Protein AF-A0A7R9EHE2-F1 (afdb_monomer_lite)

InterPro domains:
  IPR000219 Dbl homology domain [PF00621] (12-139)
  IPR035899 Dbl homology (DH) domain superfamily [G3DSA:1.20.900.10] (4-142)
  IPR035899 Dbl homology (DH) domain superfamily [SSF48065] (5-139)

Foldseek 3Di:
DPDLVVLVVLVVLLVLLVVLLVLLVVLCVLQVVVCVVVVLDDPVLSCLLNVLSVLLSVLSVVLSVVSVVCSVVPDSVPRDDPVSDDPVSVVSLVVSVVSLVVNVVSVVVCCVPPPPSVVSQVVSVVVPVDGSNVSSCLSVDAPPDDPDDDDDDDDDDDNRRPDDPDPDDPPPPPDD

pLDDT: mean 76.71, std 21.74, range [27.12, 95.88]

Structure (mmCIF, N/CA/C/O backbone):
data_AF-A0A7R9EHE2-F1
#
_entry.id   AF-A0A7R9EHE2-F1
#
loop_
_atom_site.group_PDB
_atom_site.id
_atom_site.type_symbol
_atom_site.label_atom_id
_atom_site.label_alt_id
_atom_site.label_comp_id
_atom_site.label_asym_id
_atom_site.label_entity_id
_atom_site.label_seq_id
_atom_site.pdbx_PDB_ins_code
_atom_site.Cartn_x
_atom_site.Cartn_y
_atom_site.Cartn_z
_atom_site.occupancy
_atom_site.B_iso_or_equiv
_atom_site.auth_seq_id
_atom_site.auth_comp_id
_atom_site.auth_asym_id
_atom_site.auth_atom_id
_atom_site.pdbx_PDB_model_num
ATOM 1 N N . THR A 1 1 ? 12.709 -17.420 -31.591 1.00 45.62 1 THR A N 1
ATOM 2 C CA . THR A 1 1 ? 12.892 -16.117 -30.930 1.00 45.62 1 THR A CA 1
ATOM 3 C C . THR A 1 1 ? 12.426 -16.278 -29.510 1.00 45.62 1 THR A C 1
ATOM 5 O O . THR A 1 1 ? 11.239 -16.409 -29.254 1.00 45.62 1 THR A O 1
ATOM 8 N N . GLU A 1 2 ? 13.389 -16.459 -28.619 1.00 51.84 2 GLU A N 1
ATOM 9 C CA . GLU A 1 2 ? 13.174 -16.565 -27.181 1.00 51.84 2 GLU A CA 1
ATOM 10 C C . GLU A 1 2 ? 12.507 -15.257 -26.737 1.00 51.84 2 GLU A C 1
ATOM 12 O O . GLU A 1 2 ? 13.087 -14.188 -26.910 1.00 51.84 2 GLU A O 1
ATOM 17 N N . CYS A 1 3 ? 11.238 -15.316 -26.320 1.00 61.72 3 CYS A N 1
ATOM 18 C CA . CYS A 1 3 ? 10.524 -14.167 -25.754 1.00 61.72 3 CYS A CA 1
ATOM 19 C C . CYS A 1 3 ? 11.446 -13.513 -24.718 1.00 61.72 3 CYS A C 1
ATOM 21 O O . CYS A 1 3 ? 11.885 -14.236 -23.825 1.00 61.72 3 CYS A O 1
ATOM 23 N N . ASP A 1 4 ? 11.750 -12.212 -24.838 1.00 85.00 4 ASP A N 1
ATOM 24 C CA . ASP A 1 4 ? 12.669 -11.523 -23.921 1.00 85.00 4 ASP A CA 1
ATOM 25 C C . ASP A 1 4 ? 12.235 -11.798 -22.476 1.00 85.00 4 ASP A C 1
ATOM 27 O O . ASP A 1 4 ? 11.204 -11.316 -22.000 1.00 85.00 4 ASP A O 1
ATOM 31 N N . ILE A 1 5 ? 12.998 -12.653 -21.792 1.00 88.06 5 ILE A N 1
ATOM 32 C CA . ILE A 1 5 ? 12.649 -13.147 -20.460 1.00 88.06 5 ILE A CA 1
ATOM 33 C C . ILE A 1 5 ? 12.561 -11.965 -19.493 1.00 88.06 5 ILE A C 1
ATOM 35 O O . ILE A 1 5 ? 11.707 -11.965 -18.609 1.00 88.06 5 ILE A O 1
ATOM 39 N N . ARG A 1 6 ? 13.378 -10.920 -19.691 1.00 88.19 6 ARG A N 1
ATOM 40 C CA . ARG A 1 6 ? 13.346 -9.720 -18.849 1.00 88.19 6 ARG A CA 1
ATOM 41 C C . ARG A 1 6 ? 12.061 -8.929 -19.046 1.00 88.19 6 ARG A C 1
ATOM 43 O O . ARG A 1 6 ? 11.527 -8.451 -18.051 1.00 88.19 6 ARG A O 1
ATOM 50 N N . PHE A 1 7 ? 11.536 -8.845 -20.268 1.00 90.94 7 PHE A N 1
ATOM 51 C CA . PHE A 1 7 ? 10.237 -8.214 -20.517 1.00 90.94 7 PHE A CA 1
ATOM 52 C C . PHE A 1 7 ? 9.139 -8.930 -19.724 1.00 90.94 7 PHE A C 1
ATOM 54 O O . PHE A 1 7 ? 8.452 -8.310 -18.920 1.00 90.94 7 PHE A O 1
ATOM 61 N N . ARG A 1 8 ? 9.061 -10.263 -19.844 1.00 90.50 8 ARG A N 1
ATOM 62 C CA . ARG A 1 8 ? 8.056 -11.074 -19.133 1.00 90.50 8 ARG A CA 1
ATOM 63 C C . ARG A 1 8 ? 8.180 -10.994 -17.612 1.00 90.50 8 ARG A C 1
ATOM 65 O O . ARG A 1 8 ? 7.174 -10.960 -16.911 1.00 90.50 8 ARG A O 1
ATOM 72 N N . LEU A 1 9 ? 9.407 -10.987 -17.089 1.00 89.88 9 LEU A N 1
ATOM 73 C CA . LEU A 1 9 ? 9.646 -10.794 -15.657 1.00 89.88 9 LEU A CA 1
ATOM 74 C C . LEU A 1 9 ? 9.208 -9.397 -15.204 1.00 89.88 9 LEU A C 1
ATOM 76 O O . LEU A 1 9 ? 8.655 -9.262 -14.118 1.00 89.88 9 LEU A O 1
ATOM 80 N N . THR A 1 10 ? 9.406 -8.379 -16.043 1.00 89.62 10 THR A N 1
ATOM 81 C CA . THR A 1 10 ? 8.988 -6.999 -15.761 1.00 89.62 10 THR A CA 1
ATOM 82 C C . THR A 1 10 ? 7.464 -6.847 -15.813 1.00 89.62 10 THR A C 1
ATOM 84 O O . THR A 1 10 ? 6.892 -6.169 -14.965 1.00 89.62 10 THR A O 1
ATOM 87 N N . GLU A 1 11 ? 6.778 -7.532 -16.731 1.00 92.31 11 GLU A N 1
ATOM 88 C CA . GLU A 1 11 ? 5.310 -7.639 -16.714 1.00 92.31 11 GLU A CA 1
ATOM 89 C C . GLU A 1 11 ? 4.807 -8.332 -15.443 1.00 92.31 11 GLU A C 1
ATOM 91 O O . GLU A 1 11 ? 3.864 -7.859 -14.810 1.00 92.31 11 GLU A O 1
ATOM 96 N N . GLY A 1 12 ? 5.452 -9.432 -15.040 1.00 91.00 12 GLY A N 1
ATOM 97 C CA . GLY A 1 12 ? 5.133 -10.130 -13.793 1.00 91.00 12 GLY A CA 1
ATOM 98 C C . GLY A 1 12 ? 5.321 -9.237 -12.565 1.00 91.00 12 GLY A C 1
ATOM 99 O O . GLY A 1 12 ? 4.455 -9.204 -11.691 1.00 91.00 12 GLY A O 1
ATOM 100 N N . LEU A 1 13 ? 6.407 -8.457 -12.540 1.00 89.31 13 LEU A N 1
ATOM 101 C CA . LEU A 1 13 ? 6.669 -7.447 -11.518 1.00 89.31 13 LEU A CA 1
ATOM 102 C C . LEU A 1 13 ? 5.532 -6.418 -11.462 1.00 89.31 13 LEU A C 1
ATOM 104 O O . LEU A 1 13 ? 4.939 -6.248 -10.398 1.00 89.31 13 LEU A O 1
ATOM 108 N N . LEU A 1 14 ? 5.166 -5.804 -12.597 1.00 92.06 14 LEU A N 1
ATOM 109 C CA . LEU A 1 14 ? 4.068 -4.831 -12.673 1.00 92.06 14 LEU A CA 1
ATOM 110 C C . LEU A 1 14 ? 2.748 -5.408 -12.158 1.00 92.06 14 LEU A C 1
ATOM 112 O O . LEU A 1 14 ? 2.041 -4.750 -11.395 1.00 92.06 14 LEU A O 1
ATOM 116 N N . HIS A 1 15 ? 2.409 -6.625 -12.586 1.00 90.38 15 HIS A N 1
ATOM 117 C CA . HIS A 1 15 ? 1.178 -7.285 -12.170 1.00 90.38 15 HIS A CA 1
ATOM 118 C C . HIS A 1 15 ? 1.139 -7.456 -10.651 1.00 90.38 15 HIS A C 1
ATOM 120 O O . HIS A 1 15 ? 0.194 -7.014 -10.000 1.00 90.38 15 HIS A O 1
ATOM 126 N N . SER A 1 16 ? 2.206 -8.020 -10.090 1.00 88.19 16 SER A N 1
ATOM 127 C CA . SER A 1 16 ? 2.309 -8.276 -8.658 1.00 88.19 16 SER A CA 1
ATOM 128 C C . SER A 1 16 ? 2.314 -6.989 -7.818 1.00 88.19 16 SER A C 1
ATOM 130 O O . SER A 1 16 ? 1.710 -6.948 -6.748 1.00 88.19 16 SER A O 1
ATOM 132 N N . GLU A 1 17 ? 2.918 -5.913 -8.330 1.00 90.88 17 GLU A N 1
ATOM 133 C CA . GLU A 1 17 ? 2.946 -4.608 -7.669 1.00 90.88 17 GLU A CA 1
ATOM 134 C C . GLU A 1 17 ? 1.566 -3.940 -7.705 1.00 90.88 17 GLU A C 1
ATOM 136 O O . GLU A 1 17 ? 1.109 -3.367 -6.717 1.00 90.88 17 GLU A O 1
ATOM 141 N N . CYS A 1 18 ? 0.827 -4.090 -8.809 1.00 90.56 18 CYS A N 1
ATOM 142 C CA . CYS A 1 18 ? -0.563 -3.645 -8.890 1.00 90.56 18 CYS A CA 1
ATOM 143 C C . CYS A 1 18 ? -1.466 -4.382 -7.894 1.00 90.56 18 CYS A C 1
ATOM 145 O O . CYS A 1 18 ? -2.366 -3.767 -7.311 1.00 90.56 18 CYS A O 1
ATOM 147 N N . GLU A 1 19 ? -1.248 -5.684 -7.700 1.00 89.12 19 GLU A N 1
ATOM 148 C CA . GLU A 1 19 ? -1.965 -6.467 -6.695 1.00 89.12 19 GLU A CA 1
ATOM 149 C C . GLU A 1 19 ? -1.623 -6.013 -5.277 1.00 89.12 19 GLU A C 1
ATOM 151 O O . GLU A 1 19 ? -2.538 -5.765 -4.490 1.00 89.12 19 GLU A O 1
ATOM 156 N N . TYR A 1 20 ? -0.336 -5.820 -4.981 1.00 87.88 20 TYR A N 1
ATOM 157 C CA . TYR A 1 20 ? 0.133 -5.298 -3.700 1.00 87.88 20 TYR A CA 1
ATOM 158 C C . TYR A 1 20 ? -0.486 -3.929 -3.385 1.00 87.88 20 TYR A C 1
ATOM 160 O O . TYR A 1 20 ? -1.127 -3.753 -2.348 1.00 87.88 20 TYR A O 1
ATOM 168 N N . ARG A 1 21 ? -0.431 -2.985 -4.331 1.00 90.50 21 ARG A N 1
ATOM 169 C CA . ARG A 1 21 ? -1.082 -1.670 -4.224 1.00 90.50 21 ARG A CA 1
ATOM 170 C C . ARG A 1 21 ? -2.574 -1.768 -3.920 1.00 90.50 21 ARG A C 1
ATOM 172 O O . ARG A 1 21 ? -3.118 -0.970 -3.153 1.00 90.50 21 ARG A O 1
ATOM 179 N N . ARG A 1 22 ? -3.267 -2.703 -4.575 1.00 89.44 22 ARG A N 1
ATOM 180 C CA . ARG A 1 22 ? -4.703 -2.924 -4.372 1.00 89.44 22 ARG A CA 1
ATOM 181 C C . ARG A 1 22 ? -4.974 -3.479 -2.976 1.00 89.44 22 ARG A C 1
ATOM 183 O O . ARG A 1 22 ? -5.907 -3.013 -2.328 1.00 89.44 22 ARG A O 1
ATOM 190 N N . ALA A 1 23 ? -4.148 -4.410 -2.503 1.00 88.69 23 ALA A N 1
ATOM 191 C CA . ALA A 1 23 ? -4.245 -4.952 -1.154 1.00 88.69 23 ALA A CA 1
ATOM 192 C C . ALA A 1 23 ? -4.048 -3.851 -0.097 1.00 88.69 23 ALA A C 1
ATOM 194 O O . ALA A 1 23 ? -4.907 -3.692 0.770 1.00 88.69 23 ALA A O 1
ATOM 195 N N . LEU A 1 24 ? -3.015 -3.009 -0.234 1.00 88.94 24 LEU A N 1
ATOM 196 C CA . LEU A 1 24 ? -2.784 -1.859 0.654 1.00 88.94 24 LEU A CA 1
ATOM 197 C C . LEU A 1 24 ? -3.993 -0.910 0.706 1.00 88.94 24 LEU A C 1
ATOM 199 O O . LEU A 1 24 ? -4.459 -0.549 1.787 1.00 88.94 24 LEU A O 1
ATOM 203 N N . GLY A 1 25 ? -4.546 -0.556 -0.459 1.00 88.00 25 GLY A N 1
ATOM 204 C CA . GLY A 1 25 ? -5.715 0.326 -0.556 1.00 88.00 25 GLY A CA 1
ATOM 205 C C . GLY A 1 25 ? -6.991 -0.253 0.050 1.00 88.00 25 GLY A C 1
ATOM 206 O O . GLY A 1 25 ? -7.809 0.481 0.610 1.00 88.00 25 GLY A O 1
ATOM 207 N N . SER A 1 26 ? -7.146 -1.577 -0.014 1.00 87.75 26 SER A N 1
ATOM 208 C CA . SER A 1 26 ? -8.344 -2.256 0.479 1.00 87.75 26 SER A CA 1
ATOM 209 C C . SER A 1 26 ? -8.559 -2.050 1.980 1.00 87.75 26 SER A C 1
ATOM 211 O O . SER A 1 26 ? -9.703 -1.946 2.420 1.00 87.75 26 SER A O 1
ATOM 213 N N . ALA A 1 27 ? -7.488 -1.900 2.771 1.00 86.25 27 ALA A N 1
ATOM 214 C CA . ALA A 1 27 ? -7.585 -1.702 4.217 1.00 86.25 27 ALA A CA 1
ATOM 215 C C . ALA A 1 27 ? -8.454 -0.483 4.562 1.00 86.25 27 ALA A C 1
ATOM 217 O O . ALA A 1 27 ? -9.381 -0.550 5.371 1.00 86.25 27 ALA A O 1
ATOM 218 N N . LYS A 1 28 ? -8.201 0.644 3.902 1.00 85.56 28 LYS A N 1
ATOM 219 C CA . LYS A 1 28 ? -8.925 1.889 4.156 1.00 85.56 28 LYS A CA 1
ATOM 220 C C . LYS A 1 28 ? -10.344 1.869 3.589 1.00 85.56 28 LYS A C 1
ATOM 222 O O . LYS A 1 28 ? -11.259 2.402 4.219 1.00 85.56 28 LYS A O 1
ATOM 227 N N . GLU A 1 29 ? -10.535 1.242 2.432 1.00 85.50 29 GLU A N 1
ATOM 228 C CA . GLU A 1 29 ? -11.850 1.099 1.796 1.00 85.50 29 GLU A CA 1
ATOM 229 C C . GLU A 1 29 ? -12.794 0.211 2.618 1.00 85.50 29 GLU A C 1
ATOM 231 O O . GLU A 1 29 ? -13.961 0.553 2.817 1.00 85.50 29 GLU A O 1
ATOM 236 N N . LEU A 1 30 ? -12.281 -0.911 3.127 1.00 83.81 30 LEU A N 1
ATOM 237 C CA . LEU A 1 30 ? -13.055 -1.905 3.867 1.00 83.81 30 LEU A CA 1
ATOM 238 C C . LEU A 1 30 ? -13.303 -1.490 5.319 1.00 83.81 30 LEU A C 1
ATOM 240 O O . LEU A 1 30 ? -14.402 -1.706 5.840 1.00 83.81 30 LEU A O 1
ATOM 244 N N . TYR A 1 31 ? -12.292 -0.901 5.961 1.00 84.00 31 TYR A N 1
ATOM 245 C CA . TYR A 1 31 ? -12.301 -0.634 7.397 1.00 84.00 31 TYR A CA 1
ATOM 246 C C . TYR A 1 31 ? -12.348 0.871 7.716 1.00 84.00 31 TYR A C 1
ATOM 248 O O . TYR A 1 31 ? -13.219 1.316 8.466 1.00 84.00 31 TYR A O 1
ATOM 256 N N . GLY A 1 32 ? -11.476 1.680 7.105 1.00 79.69 32 GLY A N 1
ATOM 257 C CA . GLY A 1 32 ? -11.277 3.093 7.468 1.00 79.69 32 GLY A CA 1
ATOM 258 C C . GLY A 1 32 ? -12.532 3.965 7.360 1.00 79.69 32 GLY A C 1
ATOM 259 O O . GLY A 1 32 ? -12.934 4.628 8.320 1.00 79.69 32 GLY A O 1
ATOM 260 N N . GLY A 1 33 ? -13.225 3.910 6.218 1.00 78.69 33 GLY A N 1
ATOM 261 C CA . GLY A 1 33 ? -14.436 4.711 5.995 1.00 78.69 33 GLY A CA 1
ATOM 262 C C . GLY A 1 33 ? -15.598 4.379 6.939 1.00 78.69 33 GLY A C 1
ATOM 263 O O . GLY A 1 33 ? -16.481 5.212 7.151 1.00 78.69 33 GLY A O 1
ATOM 264 N N . ALA A 1 34 ? -15.613 3.176 7.507 1.00 74.94 34 ALA A N 1
ATOM 265 C CA . ALA A 1 34 ? -16.662 2.738 8.409 1.00 74.94 34 ALA A CA 1
ATOM 266 C C . ALA A 1 34 ? -16.313 2.980 9.880 1.00 74.94 34 ALA A C 1
ATOM 268 O O . ALA A 1 34 ? -17.181 3.440 10.617 1.00 74.94 34 ALA A O 1
ATOM 269 N N . PHE A 1 35 ? -15.052 2.805 10.281 1.00 80.56 35 PHE A N 1
ATOM 270 C CA . PHE A 1 35 ? -14.607 3.198 11.620 1.00 80.56 35 PHE A CA 1
ATOM 271 C C . PHE A 1 35 ? -14.827 4.683 11.891 1.00 80.56 35 PHE A C 1
ATOM 273 O O . PHE A 1 35 ? -15.294 5.046 12.966 1.00 80.56 35 PHE A O 1
ATOM 280 N N . ARG A 1 36 ? -14.612 5.539 10.884 1.00 74.19 36 ARG A N 1
ATOM 281 C CA . ARG A 1 36 ? -14.901 6.974 11.003 1.00 74.19 36 ARG A CA 1
ATOM 282 C C . ARG A 1 36 ? -16.393 7.278 11.189 1.00 74.19 36 ARG A C 1
ATOM 284 O O . ARG A 1 36 ? -16.742 8.278 11.803 1.00 74.19 36 ARG A O 1
ATOM 291 N N . LYS A 1 37 ? -17.283 6.445 10.641 1.00 76.81 37 LYS A N 1
ATOM 292 C CA . LYS A 1 37 ? -18.742 6.614 10.781 1.00 76.81 37 LYS A CA 1
ATOM 293 C C . LYS A 1 37 ? -19.257 6.099 12.120 1.00 76.81 37 LYS A C 1
ATOM 295 O O . LYS A 1 37 ? -20.212 6.659 12.642 1.00 76.81 37 LYS A O 1
ATOM 300 N N . LEU A 1 38 ? -18.636 5.044 12.637 1.00 77.12 38 LEU A N 1
ATOM 301 C CA . LEU A 1 38 ? -19.001 4.398 13.896 1.00 77.12 38 LEU A CA 1
ATOM 302 C C . LEU A 1 38 ? -18.264 4.991 15.106 1.00 77.12 38 LEU A C 1
ATOM 304 O O . LEU A 1 38 ? -18.528 4.586 16.226 1.00 77.12 38 LEU A O 1
ATOM 308 N N . MET A 1 39 ? -17.367 5.963 14.891 1.00 75.06 39 MET A N 1
ATOM 309 C CA . MET A 1 39 ? -16.566 6.616 15.936 1.00 75.06 39 MET A CA 1
ATOM 310 C C . MET A 1 39 ? -15.706 5.640 16.762 1.00 75.06 39 MET A C 1
ATOM 312 O O . MET A 1 39 ? -15.275 5.981 17.858 1.00 75.06 39 MET A O 1
ATOM 316 N N . CYS A 1 40 ? -15.409 4.449 16.227 1.00 79.94 40 CYS A N 1
ATOM 317 C CA . CYS A 1 40 ? -14.533 3.467 16.881 1.00 79.94 40 CYS A CA 1
ATOM 318 C C . CYS A 1 40 ? -13.061 3.908 16.880 1.00 79.94 40 CYS A C 1
ATOM 320 O O . CYS A 1 40 ? -12.255 3.382 17.646 1.00 79.94 40 CYS A O 1
ATOM 322 N N . LEU A 1 41 ? -12.703 4.832 15.982 1.00 85.06 41 LEU A N 1
ATOM 323 C CA . LEU A 1 41 ? -11.372 5.419 15.879 1.00 85.06 41 LEU A CA 1
ATOM 324 C C . LEU A 1 41 ? -11.477 6.938 15.802 1.00 85.06 41 LEU A C 1
ATOM 326 O O . LEU A 1 41 ? -12.267 7.461 15.006 1.00 85.06 41 LEU A O 1
ATOM 330 N N . ASP A 1 42 ? -10.646 7.632 16.572 1.00 88.25 42 ASP A N 1
ATOM 331 C CA . ASP A 1 42 ? -10.424 9.061 16.368 1.00 88.25 42 ASP A CA 1
ATOM 332 C C . ASP A 1 42 ? -9.524 9.334 15.140 1.00 88.25 42 ASP A C 1
ATOM 334 O O . ASP A 1 42 ? -9.110 8.427 14.408 1.00 88.25 42 ASP A O 1
ATOM 338 N N . GLU A 1 43 ? -9.269 10.611 14.844 1.00 88.38 43 GLU A N 1
ATOM 339 C CA . GLU A 1 43 ? -8.479 10.990 13.669 1.00 88.38 43 GLU A CA 1
ATOM 340 C C . GLU A 1 43 ? -7.007 10.556 13.768 1.00 88.38 43 GLU A C 1
ATOM 342 O O . GLU A 1 43 ? -6.396 10.219 12.748 1.00 88.38 43 GLU A O 1
A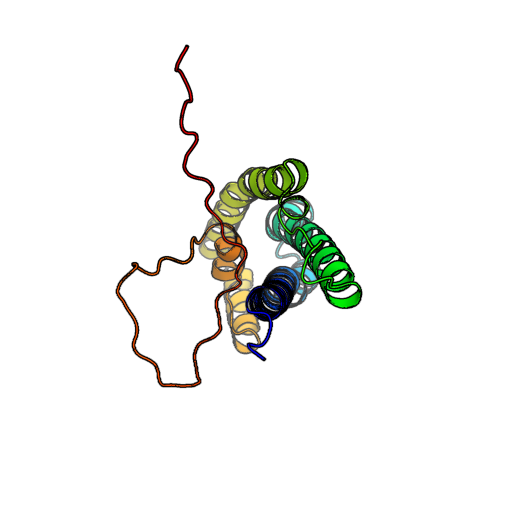TOM 347 N N . GLU A 1 44 ? -6.440 10.551 14.972 1.00 90.81 44 GLU A N 1
ATOM 348 C CA . GLU A 1 44 ? -5.052 10.166 15.214 1.00 90.81 44 GLU A CA 1
ATOM 349 C C . GLU A 1 44 ? -4.895 8.648 15.104 1.00 90.81 44 GLU A C 1
ATOM 351 O O . GLU A 1 44 ? -4.040 8.174 14.357 1.00 90.81 44 GLU A O 1
ATOM 356 N N . GLU A 1 45 ? -5.791 7.888 15.730 1.00 90.88 45 GLU A N 1
ATOM 357 C CA . GLU A 1 45 ? -5.880 6.431 15.638 1.00 90.88 45 GLU A CA 1
ATOM 358 C C . GLU A 1 45 ? -6.097 5.967 14.190 1.00 90.88 45 GLU A C 1
ATOM 360 O O . GLU A 1 45 ? -5.428 5.048 13.703 1.00 90.88 45 GLU A O 1
ATOM 365 N N . HIS A 1 46 ? -6.991 6.637 13.456 1.00 91.62 46 HIS A N 1
ATOM 366 C CA . HIS A 1 46 ? -7.205 6.361 12.037 1.00 91.62 46 HIS A CA 1
ATOM 367 C C . HIS A 1 46 ? -5.937 6.642 11.220 1.00 91.62 46 HIS A C 1
ATOM 369 O O . HIS A 1 46 ? -5.575 5.866 10.332 1.00 91.62 46 HIS A O 1
ATOM 375 N N . ARG A 1 47 ? -5.242 7.753 11.484 1.00 91.75 47 ARG A N 1
ATOM 376 C CA . ARG A 1 47 ? -3.982 8.072 10.800 1.00 91.75 47 ARG A CA 1
ATOM 377 C C . ARG A 1 47 ? -2.895 7.054 11.132 1.00 91.75 47 ARG A C 1
ATOM 379 O O . ARG A 1 47 ? -2.136 6.690 10.241 1.00 91.75 47 ARG A O 1
ATOM 386 N N . LEU A 1 48 ? -2.849 6.568 12.366 1.00 91.94 48 LEU A N 1
ATOM 387 C CA . LEU A 1 48 ? -1.873 5.579 12.803 1.00 91.94 48 LEU A CA 1
ATOM 388 C C . LEU A 1 48 ? -2.054 4.244 12.073 1.00 91.94 48 LEU A C 1
ATOM 390 O O . LEU A 1 48 ? -1.080 3.675 11.592 1.00 91.94 48 LEU A O 1
ATOM 394 N N . LEU A 1 49 ? -3.298 3.771 11.943 1.00 91.25 49 LEU A N 1
ATOM 395 C CA . LEU A 1 49 ? -3.603 2.495 11.287 1.00 91.25 49 LEU A CA 1
ATOM 396 C C . LEU A 1 49 ? -3.466 2.550 9.762 1.00 91.25 49 LEU A C 1
ATOM 398 O O . LEU A 1 49 ? -2.974 1.599 9.159 1.00 91.25 49 LEU A O 1
ATOM 402 N N . PHE A 1 50 ? -3.911 3.636 9.127 1.00 92.44 50 PHE A N 1
ATOM 403 C CA . PHE A 1 50 ? -4.013 3.694 7.664 1.00 92.44 50 PHE A CA 1
ATOM 404 C C . PHE A 1 50 ? -2.952 4.572 6.998 1.00 92.44 50 PHE A C 1
ATOM 406 O O . PHE A 1 50 ? -2.686 4.383 5.817 1.00 92.44 50 PHE A O 1
ATOM 413 N N . GLY A 1 51 ? -2.310 5.491 7.723 1.00 91.69 51 GLY A N 1
ATOM 414 C CA . GLY A 1 51 ? -1.362 6.452 7.150 1.00 91.69 51 GLY A CA 1
ATOM 415 C C . GLY A 1 51 ? -0.130 5.793 6.534 1.00 91.69 51 GLY A C 1
ATOM 416 O O . GLY A 1 51 ? 0.245 6.127 5.414 1.00 91.69 51 GLY A O 1
ATOM 417 N N . GLY A 1 52 ? 0.447 4.796 7.210 1.00 91.25 52 GLY A N 1
ATOM 418 C CA . GLY A 1 52 ? 1.555 4.022 6.645 1.00 91.25 52 GLY A CA 1
ATOM 419 C C . GLY A 1 52 ? 1.145 3.220 5.401 1.00 91.25 52 GLY A C 1
ATOM 420 O O . GLY A 1 52 ? 1.906 3.123 4.442 1.00 91.25 52 GLY A O 1
ATOM 421 N N . LEU A 1 53 ? -0.074 2.672 5.383 1.00 91.88 53 LEU A N 1
ATOM 422 C CA . LEU A 1 53 ? -0.584 1.938 4.221 1.00 91.88 53 LEU A CA 1
ATOM 423 C C . LEU A 1 53 ? -0.859 2.875 3.037 1.00 91.88 53 LEU A C 1
ATOM 425 O O . LEU A 1 53 ? -0.522 2.531 1.909 1.00 91.88 53 LEU A O 1
ATOM 429 N N . ASP A 1 54 ? -1.410 4.066 3.293 1.00 92.69 54 ASP A N 1
ATOM 430 C CA . ASP A 1 54 ? -1.621 5.115 2.287 1.00 92.69 54 ASP A CA 1
ATOM 431 C C . ASP A 1 54 ? -0.283 5.565 1.670 1.00 92.69 54 ASP A C 1
ATOM 433 O O . ASP A 1 54 ? -0.185 5.709 0.449 1.00 92.69 54 ASP A O 1
ATOM 437 N N . LEU A 1 55 ? 0.753 5.748 2.503 1.00 93.31 55 LEU A N 1
ATOM 438 C CA . LEU A 1 55 ? 2.110 6.084 2.062 1.00 93.31 55 LEU A CA 1
ATOM 439 C C . LEU A 1 55 ? 2.627 5.042 1.066 1.00 93.31 55 LEU A C 1
ATOM 441 O O . LEU A 1 55 ? 2.958 5.377 -0.070 1.00 93.31 55 LEU A O 1
ATOM 445 N N . LEU A 1 56 ? 2.629 3.768 1.464 1.00 92.44 56 LEU A N 1
ATOM 446 C CA . LEU A 1 56 ? 3.115 2.687 0.610 1.00 92.44 56 LEU A CA 1
ATOM 447 C C . LEU A 1 56 ? 2.247 2.476 -0.626 1.00 92.44 56 LEU A C 1
ATOM 449 O O . LEU A 1 56 ? 2.766 2.140 -1.687 1.00 92.44 56 LEU A O 1
ATOM 453 N N . GLN A 1 57 ? 0.937 2.697 -0.529 1.00 93.06 57 GLN A N 1
ATOM 454 C CA . GLN A 1 57 ? 0.047 2.612 -1.679 1.00 93.06 57 GLN A CA 1
ATOM 455 C C . GLN A 1 57 ? 0.398 3.679 -2.726 1.00 93.06 57 GLN A C 1
ATOM 457 O O . GLN A 1 57 ? 0.389 3.386 -3.926 1.00 93.06 57 GLN A O 1
ATOM 462 N N . ALA A 1 58 ? 0.698 4.907 -2.291 1.00 94.00 58 ALA A N 1
ATOM 463 C CA . ALA A 1 58 ? 1.130 5.986 -3.174 1.00 94.00 58 ALA A CA 1
ATOM 464 C C . ALA A 1 58 ? 2.483 5.661 -3.821 1.00 94.00 58 ALA A C 1
ATOM 466 O O . ALA A 1 58 ? 2.593 5.698 -5.046 1.00 94.00 58 ALA A O 1
ATOM 467 N N . THR A 1 59 ? 3.461 5.229 -3.024 1.00 92.62 59 THR A N 1
ATOM 468 C CA . THR A 1 59 ? 4.779 4.792 -3.507 1.00 92.62 59 THR A CA 1
ATOM 469 C C . THR A 1 59 ? 4.668 3.645 -4.521 1.00 92.62 59 THR A C 1
ATOM 471 O O . THR A 1 59 ? 5.240 3.696 -5.608 1.00 92.62 59 THR A O 1
ATOM 474 N N . SER A 1 60 ? 3.850 2.636 -4.224 1.00 92.50 60 SER A N 1
ATOM 475 C CA . SER A 1 60 ? 3.585 1.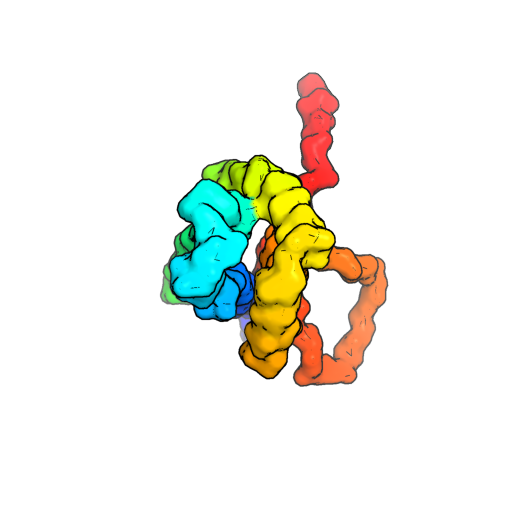500 -5.112 1.00 92.50 60 SER A CA 1
ATOM 476 C C . SER A 1 60 ? 2.907 1.924 -6.423 1.00 92.50 60 SER A C 1
ATOM 478 O O . SER A 1 60 ? 3.196 1.396 -7.499 1.00 92.50 60 SE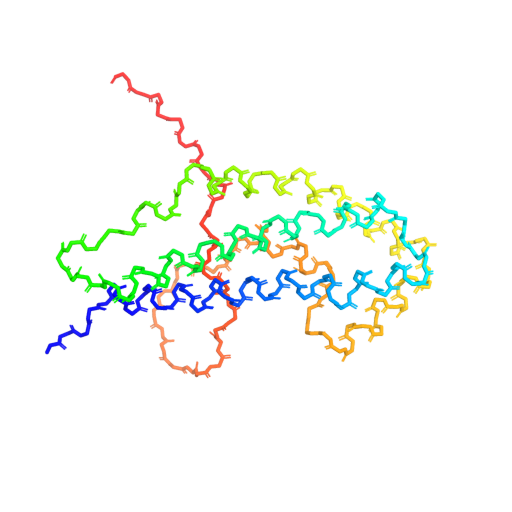R A O 1
ATOM 480 N N . LYS A 1 61 ? 2.026 2.933 -6.381 1.00 94.62 61 LYS A N 1
ATOM 481 C CA . LYS A 1 61 ? 1.396 3.509 -7.580 1.00 94.62 61 LYS A CA 1
ATOM 482 C C . LYS A 1 61 ? 2.415 4.174 -8.501 1.00 94.62 61 LYS A C 1
ATOM 484 O O . LYS A 1 61 ? 2.326 4.014 -9.722 1.00 94.62 61 LYS A O 1
ATOM 489 N N . GLU A 1 62 ? 3.343 4.934 -7.935 1.00 94.38 62 GLU A N 1
ATOM 490 C CA . GLU A 1 62 ? 4.417 5.574 -8.693 1.00 94.38 62 GLU A CA 1
ATOM 491 C C . GLU A 1 62 ? 5.290 4.517 -9.365 1.00 94.38 62 GLU A C 1
ATOM 493 O O . GLU A 1 62 ? 5.515 4.587 -10.573 1.00 94.38 62 GLU A O 1
ATOM 498 N N . LEU A 1 63 ? 5.658 3.471 -8.626 1.00 92.50 63 LEU A N 1
ATOM 499 C CA . LEU A 1 63 ? 6.442 2.359 -9.147 1.00 92.50 63 LEU A CA 1
ATOM 500 C C . LEU A 1 63 ? 5.720 1.598 -10.269 1.00 92.50 63 LEU A C 1
ATOM 502 O O . LEU A 1 63 ? 6.307 1.376 -11.326 1.00 92.50 63 LEU A O 1
ATOM 506 N N . CYS A 1 64 ? 4.426 1.292 -10.109 1.00 94.12 64 CYS A N 1
ATOM 507 C CA . CYS A 1 64 ? 3.602 0.726 -11.186 1.00 94.12 64 CYS A CA 1
ATOM 508 C C . CYS A 1 64 ? 3.650 1.595 -12.449 1.00 94.12 64 CYS A C 1
ATOM 510 O O . CYS A 1 64 ? 3.812 1.086 -13.555 1.00 94.12 64 CYS A O 1
ATOM 512 N N . THR A 1 65 ? 3.525 2.914 -12.282 1.00 95.88 65 THR A N 1
ATOM 513 C CA . THR A 1 65 ? 3.520 3.868 -13.400 1.00 95.88 65 THR A CA 1
ATOM 514 C C . THR A 1 65 ? 4.872 3.883 -14.115 1.00 95.88 65 THR A C 1
ATOM 516 O O . THR A 1 65 ? 4.920 3.869 -15.344 1.00 95.88 65 THR A O 1
ATOM 519 N N . GLN A 1 66 ? 5.976 3.858 -13.363 1.00 94.69 66 GLN A N 1
ATOM 520 C CA . GLN A 1 66 ? 7.326 3.799 -13.925 1.00 94.69 66 GLN A CA 1
ATOM 521 C C . GLN A 1 66 ? 7.578 2.483 -14.670 1.00 94.69 66 GLN A C 1
ATOM 523 O O . GLN A 1 66 ? 8.072 2.504 -15.797 1.00 94.69 66 GLN A O 1
ATOM 528 N N . ILE A 1 67 ? 7.204 1.339 -14.084 1.00 93.12 67 ILE A N 1
ATOM 529 C CA . ILE A 1 67 ? 7.359 0.027 -14.727 1.00 93.12 67 ILE A CA 1
ATOM 530 C C . ILE A 1 67 ? 6.526 -0.040 -16.010 1.00 93.12 67 ILE A C 1
ATOM 532 O O . ILE A 1 67 ? 7.017 -0.503 -17.039 1.00 93.12 67 ILE A O 1
ATOM 536 N N . GLN A 1 68 ? 5.288 0.454 -15.975 1.00 95.62 68 GLN A N 1
ATOM 537 C CA . GLN A 1 68 ? 4.429 0.490 -17.152 1.00 95.62 68 GLN A CA 1
ATOM 538 C C . GLN A 1 68 ? 5.038 1.343 -18.274 1.00 95.62 68 GLN A C 1
ATOM 540 O O . GLN A 1 68 ? 5.111 0.882 -19.411 1.00 95.62 68 GLN A O 1
ATOM 545 N N . ALA A 1 69 ? 5.569 2.527 -17.957 1.00 94.75 69 ALA A N 1
ATOM 546 C CA . ALA A 1 69 ? 6.252 3.367 -18.940 1.00 94.75 69 ALA A CA 1
ATOM 547 C C . ALA A 1 69 ? 7.498 2.686 -19.543 1.00 94.75 69 ALA A C 1
ATOM 549 O O . ALA A 1 69 ? 7.786 2.856 -20.730 1.00 94.75 69 ALA A O 1
ATOM 550 N N . ILE A 1 70 ? 8.230 1.894 -18.751 1.00 93.69 70 ILE A N 1
ATOM 551 C CA . ILE A 1 70 ? 9.371 1.103 -19.235 1.00 93.69 70 ILE A CA 1
ATOM 552 C C . ILE A 1 70 ? 8.917 -0.007 -20.189 1.00 93.69 70 ILE A C 1
ATOM 554 O O . ILE A 1 70 ? 9.560 -0.223 -21.215 1.00 93.69 70 ILE A O 1
ATOM 558 N N . LEU A 1 71 ? 7.829 -0.709 -19.867 1.00 93.44 71 LEU A N 1
ATOM 559 C CA . LEU A 1 71 ? 7.274 -1.764 -20.720 1.00 93.44 71 LEU A CA 1
ATOM 560 C C . LEU A 1 71 ? 6.750 -1.206 -22.049 1.00 93.44 71 LEU A C 1
ATOM 562 O O . LEU A 1 71 ? 6.979 -1.807 -23.095 1.00 93.44 71 LEU A O 1
ATOM 566 N N . GLU A 1 72 ? 6.102 -0.039 -22.023 1.00 94.50 72 GLU A N 1
ATOM 567 C CA . GLU A 1 72 ? 5.604 0.643 -23.226 1.00 94.50 72 GLU A CA 1
ATOM 568 C C . GLU A 1 72 ? 6.738 1.085 -24.166 1.00 94.50 72 GLU A C 1
ATOM 570 O O . GLU A 1 72 ? 6.564 1.086 -25.384 1.00 94.50 72 GLU A O 1
ATOM 575 N N . ASN A 1 73 ? 7.912 1.410 -23.616 1.00 93.31 73 ASN A N 1
ATOM 576 C CA . ASN A 1 73 ? 9.090 1.859 -24.366 1.00 93.31 73 ASN A CA 1
ATOM 577 C C . ASN A 1 73 ? 10.221 0.815 -24.367 1.00 93.31 73 ASN A C 1
ATOM 579 O O . ASN A 1 73 ? 11.400 1.176 -24.391 1.00 93.31 73 ASN A O 1
ATOM 583 N N . TRP A 1 74 ? 9.879 -0.475 -24.294 1.00 93.75 74 TRP A N 1
ATOM 584 C CA . TRP A 1 74 ? 10.869 -1.529 -24.097 1.00 93.75 74 TRP A CA 1
ATOM 585 C C . TRP A 1 74 ? 11.857 -1.647 -25.264 1.00 93.75 74 TRP A C 1
ATOM 587 O O . TRP A 1 74 ? 11.476 -1.906 -26.406 1.00 93.75 74 TRP A O 1
ATOM 597 N N . ASP A 1 75 ? 13.147 -1.549 -24.948 1.00 91.19 75 ASP A N 1
ATOM 598 C CA . ASP A 1 75 ? 14.261 -1.839 -25.844 1.00 91.19 75 ASP A CA 1
ATOM 599 C C . ASP A 1 75 ? 15.088 -2.979 -25.231 1.00 91.19 75 ASP A C 1
ATOM 601 O O . ASP A 1 75 ? 15.687 -2.844 -24.160 1.00 91.19 75 ASP A O 1
ATOM 605 N N . GLN A 1 76 ? 15.139 -4.117 -25.928 1.00 88.25 76 GLN A N 1
ATOM 606 C CA . GLN A 1 76 ? 15.853 -5.310 -25.473 1.00 88.25 76 GLN A CA 1
ATOM 607 C C . GLN A 1 76 ? 17.348 -5.046 -25.209 1.00 88.25 76 GLN A C 1
ATOM 609 O O . GLN A 1 76 ? 17.947 -5.722 -24.380 1.00 88.25 76 GLN A O 1
ATOM 614 N N . GLU A 1 77 ? 17.985 -4.068 -25.838 1.00 86.94 77 GLU A N 1
ATOM 615 C CA . GLU A 1 77 ? 19.409 -3.799 -25.610 1.00 86.94 77 GLU A CA 1
ATOM 616 C C . GLU A 1 77 ? 19.641 -2.672 -24.601 1.00 86.94 77 GLU A C 1
ATOM 618 O O . GLU A 1 77 ? 20.654 -2.675 -23.899 1.00 86.94 77 GLU A O 1
ATOM 623 N N . LYS A 1 78 ? 18.704 -1.720 -24.498 1.00 88.50 78 LYS A N 1
ATOM 624 C CA . LYS A 1 78 ? 18.913 -0.476 -23.737 1.00 88.50 78 LYS A CA 1
ATOM 625 C C . LYS A 1 78 ? 18.129 -0.374 -22.437 1.00 88.50 78 LYS A C 1
ATOM 627 O O . LYS A 1 78 ? 18.525 0.409 -21.575 1.00 88.50 78 LYS A O 1
ATOM 632 N N . THR A 1 79 ? 17.043 -1.127 -22.269 1.00 89.81 79 THR A N 1
ATOM 633 C CA . THR A 1 79 ? 16.216 -1.004 -21.069 1.00 89.81 79 THR A CA 1
ATOM 634 C C . THR A 1 79 ? 16.981 -1.442 -19.822 1.00 89.81 79 THR A C 1
ATOM 636 O O . THR A 1 79 ? 17.476 -2.569 -19.725 1.00 89.81 79 THR A O 1
ATOM 639 N N . GLN A 1 80 ? 17.033 -0.544 -18.836 1.00 87.12 80 GLN A N 1
ATOM 640 C CA . GLN A 1 80 ? 17.608 -0.782 -17.517 1.00 87.12 80 GLN A CA 1
ATOM 641 C C . GLN A 1 80 ? 16.535 -0.613 -16.440 1.00 87.12 80 GLN A C 1
ATOM 643 O O . GLN A 1 80 ? 15.841 0.396 -16.399 1.00 87.12 80 GLN A O 1
ATOM 648 N N . LEU A 1 81 ? 16.432 -1.595 -15.542 1.00 86.88 81 LEU A N 1
ATOM 649 C CA . LEU A 1 81 ? 15.448 -1.604 -14.451 1.00 86.88 81 LEU A CA 1
ATOM 650 C C . LEU A 1 81 ? 16.016 -1.100 -13.121 1.00 86.88 81 LEU A C 1
ATOM 652 O O . LEU A 1 81 ? 15.260 -0.810 -12.204 1.00 86.88 81 LEU A O 1
ATOM 656 N N . GLY A 1 82 ? 17.344 -0.995 -12.995 1.00 83.62 82 GLY A N 1
ATOM 657 C CA . GLY A 1 82 ? 17.997 -0.663 -11.723 1.00 83.62 82 GLY A CA 1
ATOM 658 C C . GLY A 1 82 ? 17.575 0.691 -11.145 1.00 83.62 82 GLY A C 1
ATOM 659 O O . GLY A 1 82 ? 17.524 0.836 -9.930 1.00 83.62 82 GLY A O 1
ATOM 660 N N . GLY A 1 83 ? 17.210 1.650 -12.002 1.00 86.19 83 GLY A N 1
ATOM 661 C CA . GLY A 1 83 ? 16.738 2.972 -11.580 1.00 86.19 83 GLY A CA 1
ATOM 662 C C . GLY A 1 83 ? 15.361 2.980 -10.90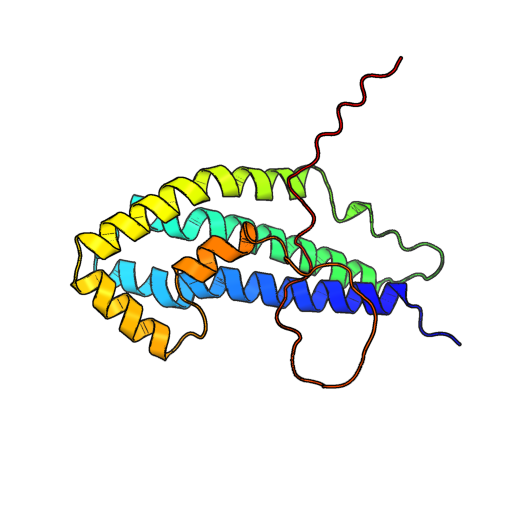7 1.00 86.19 83 GLY A C 1
ATOM 663 O O . GLY A 1 83 ? 15.031 3.968 -10.264 1.00 86.19 83 GLY A O 1
ATOM 664 N N . LEU A 1 84 ? 14.581 1.896 -11.016 1.00 85.62 84 LEU A N 1
ATOM 665 C CA . LEU A 1 84 ? 13.273 1.770 -10.360 1.00 85.62 84 LEU A CA 1
ATOM 666 C C . LEU A 1 84 ? 13.383 1.671 -8.834 1.00 85.62 84 LEU A C 1
ATOM 668 O O . LEU A 1 84 ? 12.456 2.039 -8.122 1.00 85.62 84 LEU A O 1
ATOM 672 N N . PHE A 1 85 ? 14.508 1.161 -8.329 1.00 86.56 85 PHE A N 1
ATOM 673 C CA . PHE A 1 85 ? 14.717 0.873 -6.910 1.00 86.56 85 PHE A CA 1
ATOM 674 C C . PHE A 1 85 ? 15.632 1.923 -6.275 1.00 86.56 85 PHE A C 1
ATOM 676 O O . PHE A 1 85 ? 16.719 1.603 -5.786 1.00 86.56 85 PHE A O 1
ATOM 683 N N . SER A 1 86 ? 15.206 3.185 -6.346 1.00 87.50 86 SER A N 1
ATOM 684 C CA . SER A 1 86 ? 15.946 4.334 -5.821 1.00 87.50 86 SER A CA 1
ATOM 685 C C . SER A 1 86 ? 16.042 4.320 -4.292 1.00 87.50 86 SER A C 1
ATOM 687 O O . SER A 1 86 ? 15.251 3.677 -3.609 1.00 87.50 86 SER A O 1
ATOM 689 N N . GLU A 1 87 ? 17.003 5.062 -3.739 1.00 86.94 87 GLU A N 1
ATOM 690 C CA . GLU A 1 87 ? 17.109 5.276 -2.287 1.00 86.94 87 GLU A CA 1
ATOM 691 C C . GLU A 1 87 ? 15.821 5.891 -1.716 1.00 86.94 87 GLU A C 1
ATOM 693 O O . GLU A 1 87 ? 15.308 5.407 -0.715 1.00 86.94 87 GLU A O 1
ATOM 698 N N . GLU A 1 88 ? 15.222 6.844 -2.435 1.00 88.12 88 GLU A N 1
ATOM 699 C CA . GLU A 1 88 ? 13.935 7.459 -2.087 1.00 88.12 88 GLU A CA 1
ATOM 700 C C . GLU A 1 88 ? 12.793 6.435 -1.975 1.00 88.12 88 GLU A C 1
ATOM 702 O O . GLU A 1 88 ? 11.979 6.518 -1.056 1.00 88.12 88 GLU A O 1
ATOM 707 N N . LEU A 1 89 ? 12.742 5.432 -2.865 1.00 86.88 89 LEU A N 1
ATOM 708 C CA . LEU A 1 89 ? 11.770 4.341 -2.754 1.00 86.88 89 LEU A CA 1
ATOM 709 C C . LEU A 1 89 ? 11.945 3.614 -1.416 1.00 86.88 89 LEU A C 1
ATOM 711 O O . LEU A 1 89 ? 10.974 3.386 -0.697 1.00 86.88 89 LEU A O 1
ATOM 715 N N . TRP A 1 90 ? 13.183 3.255 -1.076 1.00 86.62 90 TRP A N 1
ATOM 716 C CA . TRP A 1 90 ? 13.490 2.505 0.141 1.00 86.62 90 TRP A CA 1
ATOM 717 C C . TRP A 1 90 ? 13.222 3.308 1.411 1.00 86.62 90 TRP A C 1
ATOM 719 O O . TRP A 1 90 ? 12.685 2.749 2.366 1.00 86.62 90 TRP A O 1
ATOM 729 N N . GLU A 1 91 ? 13.498 4.612 1.404 1.00 89.50 91 GLU A N 1
ATOM 730 C CA . GLU A 1 91 ? 13.172 5.512 2.513 1.00 89.50 91 GLU A CA 1
ATOM 731 C C . GLU A 1 91 ? 11.676 5.479 2.854 1.00 89.50 91 GLU A C 1
ATOM 733 O O . GLU A 1 91 ? 11.321 5.496 4.029 1.00 89.50 91 GLU A O 1
ATOM 738 N N . LYS A 1 92 ? 10.783 5.339 1.863 1.00 87.94 92 LYS A N 1
ATOM 739 C CA . LYS A 1 92 ? 9.330 5.215 2.100 1.00 87.94 92 LYS A CA 1
ATOM 740 C C . LYS A 1 92 ? 8.952 3.907 2.795 1.00 87.94 92 LYS A C 1
ATOM 742 O O . LYS A 1 92 ? 8.066 3.886 3.651 1.00 87.94 92 LYS A O 1
ATOM 747 N N . TYR A 1 93 ? 9.636 2.815 2.460 1.00 86.81 93 TYR A N 1
ATOM 748 C CA . TYR A 1 93 ? 9.467 1.531 3.144 1.00 86.81 93 TYR A CA 1
ATOM 749 C C . TYR A 1 93 ? 10.058 1.538 4.558 1.00 86.81 93 TYR A C 1
ATOM 751 O O . TYR A 1 93 ? 9.521 0.876 5.448 1.00 86.81 93 TYR A O 1
ATOM 759 N N . GLU A 1 94 ? 11.134 2.287 4.793 1.00 87.19 94 GLU A N 1
ATOM 760 C CA . GLU A 1 94 ? 11.662 2.515 6.141 1.00 87.19 94 GLU A CA 1
ATOM 761 C C . GLU A 1 94 ? 10.719 3.399 6.966 1.00 87.19 94 GLU A C 1
ATOM 763 O O . GLU A 1 94 ? 10.395 3.044 8.097 1.00 87.19 94 GLU A O 1
ATOM 768 N N . GLU A 1 95 ? 10.185 4.470 6.375 1.00 89.56 95 GLU A N 1
ATOM 769 C CA . GLU A 1 95 ? 9.190 5.359 6.985 1.00 89.56 95 GLU A CA 1
ATOM 770 C C . GLU A 1 95 ? 7.950 4.575 7.447 1.00 89.56 95 GLU A C 1
ATOM 772 O O . GLU A 1 95 ? 7.443 4.803 8.544 1.00 89.56 95 GLU A O 1
ATOM 777 N N . TYR A 1 96 ? 7.509 3.567 6.685 1.00 88.75 96 TYR A N 1
ATOM 778 C CA . TYR A 1 96 ? 6.425 2.675 7.107 1.00 88.75 96 TYR A CA 1
ATOM 779 C C . TYR A 1 96 ? 6.696 1.954 8.441 1.00 88.75 96 TYR A C 1
ATOM 781 O O . TYR A 1 96 ? 5.765 1.715 9.217 1.00 88.75 96 TYR A O 1
ATOM 789 N N . GLN A 1 97 ? 7.951 1.610 8.747 1.00 86.06 97 GLN A N 1
ATOM 790 C CA . GLN A 1 97 ? 8.286 0.892 9.983 1.00 86.06 97 GLN A CA 1
ATOM 791 C C . GLN A 1 97 ? 7.974 1.716 11.236 1.00 86.06 97 GLN A C 1
ATOM 793 O O . GLN A 1 97 ? 7.629 1.136 12.272 1.00 86.06 97 GLN A O 1
ATOM 798 N N . GLU A 1 98 ? 8.026 3.045 11.123 1.00 87.19 98 GLU A N 1
ATOM 799 C CA . GLU A 1 98 ? 7.653 3.976 12.190 1.00 87.19 98 GLU A CA 1
ATOM 800 C C . GLU A 1 98 ? 6.144 3.923 12.489 1.00 87.19 98 GLU A C 1
ATOM 802 O O . GLU A 1 98 ? 5.735 4.070 13.640 1.00 87.19 98 GLU A O 1
ATOM 807 N N . PHE A 1 99 ? 5.308 3.621 11.488 1.00 87.94 99 PHE A N 1
ATOM 808 C CA . PHE A 1 99 ? 3.861 3.435 11.658 1.00 87.94 99 PHE A CA 1
ATOM 809 C C . PHE A 1 99 ? 3.497 2.025 12.125 1.00 87.94 99 PHE A C 1
ATOM 811 O O . PHE A 1 99 ? 2.565 1.850 12.911 1.00 87.94 99 PHE A O 1
ATOM 818 N N . TYR A 1 100 ? 4.225 1.010 11.657 1.00 90.75 100 TYR A N 1
ATOM 819 C CA . TYR A 1 100 ? 3.842 -0.390 11.828 1.00 90.75 100 TYR A CA 1
ATOM 820 C C . TYR A 1 100 ? 3.711 -0.810 13.296 1.00 90.75 100 TYR A C 1
ATOM 822 O O . TYR A 1 100 ? 2.695 -1.384 13.695 1.00 90.75 100 TYR A O 1
ATOM 830 N N . ARG A 1 101 ? 4.721 -0.525 14.130 1.00 91.56 101 ARG A N 1
ATOM 831 C CA . ARG A 1 101 ? 4.690 -0.955 15.539 1.00 91.56 101 ARG A CA 1
ATOM 832 C C . ARG A 1 101 ? 3.563 -0.276 16.328 1.00 91.56 101 ARG A C 1
ATOM 834 O O . ARG A 1 101 ? 2.810 -1.010 16.974 1.00 91.56 101 ARG A O 1
ATOM 841 N N . PRO A 1 102 ? 3.399 1.060 16.273 1.00 93.06 102 PRO A N 1
ATOM 842 C CA . PRO A 1 102 ? 2.256 1.724 16.893 1.00 93.06 102 PRO A CA 1
ATOM 843 C C . PRO A 1 102 ? 0.903 1.228 16.369 1.00 93.06 102 PRO A C 1
ATOM 845 O O . PRO A 1 102 ? 0.018 0.938 17.169 1.00 93.06 102 PRO A O 1
ATOM 848 N N . ALA A 1 103 ? 0.753 1.043 15.053 1.00 93.19 103 ALA A N 1
ATOM 849 C CA . ALA A 1 103 ? -0.483 0.545 14.446 1.00 93.19 103 ALA A CA 1
ATOM 850 C C . ALA A 1 103 ? -0.860 -0.853 14.964 1.00 93.19 103 ALA A C 1
ATOM 852 O O . ALA A 1 103 ? -2.008 -1.103 15.334 1.00 93.19 103 ALA A O 1
ATOM 853 N N . ARG A 1 104 ? 0.117 -1.765 15.055 1.00 93.44 104 ARG A N 1
ATOM 854 C CA . ARG A 1 104 ? -0.076 -3.112 15.618 1.00 93.44 104 ARG A CA 1
ATOM 855 C C . ARG A 1 104 ? -0.446 -3.075 17.096 1.00 93.44 104 ARG A C 1
ATOM 857 O O . ARG A 1 104 ? -1.251 -3.894 17.534 1.00 93.44 104 ARG A O 1
ATOM 864 N N . GLN A 1 105 ? 0.157 -2.169 17.860 1.00 94.25 105 GLN A N 1
ATOM 865 C CA . GLN A 1 105 ? -0.148 -2.013 19.277 1.00 94.25 105 GLN A CA 1
ATOM 866 C C . GLN A 1 105 ? -1.582 -1.509 19.473 1.00 94.25 105 GLN A C 1
ATOM 868 O O . GLN A 1 105 ? -2.351 -2.153 20.182 1.00 94.25 105 GLN A O 1
ATOM 873 N N . LEU A 1 106 ? -1.968 -0.449 18.761 1.00 93.50 106 LEU A N 1
ATOM 874 C CA . LEU A 1 106 ? -3.324 0.096 18.787 1.00 93.50 106 LEU A CA 1
ATOM 875 C C . LEU A 1 106 ? -4.369 -0.955 18.393 1.00 93.50 106 LEU A C 1
ATOM 877 O O . LEU A 1 106 ? -5.388 -1.107 19.062 1.00 93.50 106 LEU A O 1
ATOM 881 N N . LEU A 1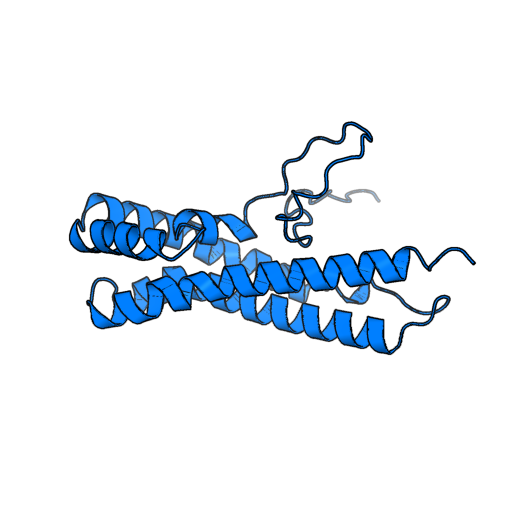 107 ? -4.104 -1.732 17.339 1.00 92.44 107 LEU A N 1
ATOM 882 C CA . LEU A 1 107 ? -5.021 -2.780 16.895 1.00 92.44 107 LEU A CA 1
ATOM 883 C C . LEU A 1 107 ? -5.233 -3.859 17.968 1.00 92.44 107 LEU A C 1
ATOM 885 O O . LEU A 1 107 ? -6.355 -4.318 18.172 1.00 92.44 107 LEU A O 1
ATOM 889 N N . ARG A 1 108 ? -4.171 -4.240 18.687 1.00 93.62 108 ARG A N 1
ATOM 890 C CA . ARG A 1 108 ? -4.263 -5.182 19.813 1.00 93.62 108 ARG A CA 1
ATOM 891 C C . ARG A 1 108 ? -5.056 -4.605 20.978 1.00 93.62 108 ARG A C 1
ATOM 893 O O . ARG A 1 108 ? -5.853 -5.325 21.568 1.00 93.62 108 ARG A O 1
ATOM 900 N N . GLU A 1 109 ? -4.841 -3.334 21.300 1.00 93.38 109 GLU A N 1
ATOM 901 C CA . GLU A 1 109 ? -5.558 -2.642 22.373 1.00 93.38 109 GLU A CA 1
ATOM 902 C C . GLU A 1 109 ? -7.053 -2.548 22.064 1.00 93.38 109 GLU A C 1
ATOM 904 O O . GLU A 1 109 ? -7.866 -2.959 22.893 1.00 93.38 109 GLU A O 1
ATOM 909 N N . LYS A 1 110 ? -7.427 -2.125 20.850 1.00 91.25 110 LYS A N 1
ATOM 910 C CA . LYS A 1 110 ? -8.828 -2.092 20.400 1.00 91.25 110 LYS A CA 1
ATOM 911 C C . LYS A 1 110 ? -9.454 -3.482 20.419 1.00 91.25 110 LYS A C 1
ATOM 913 O O . LYS A 1 110 ? -10.524 -3.655 20.988 1.00 91.25 110 LYS A O 1
ATOM 918 N N . ASN A 1 111 ? -8.748 -4.498 19.919 1.00 89.88 111 ASN A N 1
ATOM 919 C CA . ASN A 1 111 ? -9.236 -5.879 19.961 1.00 89.88 111 ASN A CA 1
ATOM 920 C C . ASN A 1 111 ? -9.463 -6.418 21.386 1.00 89.88 111 ASN A C 1
ATOM 922 O O . ASN A 1 111 ? -10.228 -7.363 21.557 1.00 89.88 111 ASN A O 1
ATOM 926 N N . ALA A 1 112 ? -8.782 -5.867 22.394 1.00 91.75 112 ALA A N 1
ATOM 927 C CA . ALA A 1 112 ? -8.907 -6.295 23.785 1.00 91.75 112 ALA A CA 1
ATOM 928 C C . ALA A 1 112 ? -9.920 -5.476 24.601 1.00 91.75 112 ALA A C 1
ATOM 930 O O . ALA A 1 112 ? -10.335 -5.931 25.665 1.00 91.75 112 ALA A O 1
ATOM 931 N N . THR A 1 113 ? -10.264 -4.266 24.153 1.00 91.12 113 THR A N 1
ATOM 932 C CA . THR A 1 113 ? -11.028 -3.291 24.953 1.00 91.12 113 THR A CA 1
ATOM 933 C C . THR A 1 113 ? -12.340 -2.846 24.315 1.00 91.12 113 THR A C 1
ATOM 935 O O . THR A 1 113 ? -13.203 -2.344 25.030 1.00 91.12 113 THR A O 1
ATOM 938 N N . ASP A 1 114 ? -12.507 -3.038 23.006 1.00 89.56 114 ASP A N 1
ATOM 939 C CA . ASP A 1 114 ? -13.640 -2.540 22.229 1.00 89.56 114 ASP A CA 1
ATOM 940 C C . ASP A 1 114 ? -14.332 -3.694 21.479 1.00 89.56 114 ASP A C 1
ATOM 942 O O . ASP A 1 114 ? -13.962 -4.077 20.366 1.00 89.56 114 ASP A O 1
ATOM 946 N N . ASP A 1 115 ? -15.354 -4.271 22.115 1.00 88.19 115 ASP A N 1
ATOM 947 C CA . ASP A 1 115 ? -16.137 -5.377 21.550 1.00 88.19 115 ASP A CA 1
ATOM 948 C C . ASP A 1 115 ? -16.875 -4.971 20.260 1.00 88.19 115 ASP A C 1
ATOM 950 O O . ASP A 1 115 ? -17.040 -5.791 19.352 1.00 88.19 115 ASP A O 1
ATOM 954 N N . GLU A 1 116 ? -17.292 -3.704 20.139 1.00 86.38 116 GLU A N 1
ATOM 955 C CA . GLU A 1 116 ? -17.976 -3.189 18.949 1.00 86.38 116 GLU A CA 1
ATOM 956 C C . GLU A 1 116 ? -17.010 -3.115 17.759 1.00 86.38 116 GLU A C 1
ATOM 958 O O . GLU A 1 116 ? -17.338 -3.563 16.655 1.00 86.38 116 GLU A O 1
ATOM 963 N N . PHE A 1 117 ? -15.781 -2.651 17.997 1.00 87.31 117 PHE A N 1
ATOM 964 C CA . PHE A 1 117 ? -14.696 -2.692 17.019 1.00 87.31 117 PHE A CA 1
ATOM 965 C C . PHE A 1 117 ? -14.401 -4.123 16.548 1.00 87.31 117 PHE A C 1
ATOM 967 O O . PHE A 1 117 ? -14.253 -4.367 15.344 1.00 87.31 117 PHE A O 1
ATOM 974 N N . VAL A 1 118 ? -14.339 -5.085 17.474 1.00 88.31 118 VAL A N 1
ATOM 975 C CA . VAL A 1 118 ? -14.059 -6.496 17.163 1.00 88.31 118 VAL A CA 1
ATOM 976 C C . VAL A 1 118 ? -15.165 -7.111 16.310 1.00 88.31 118 VAL A C 1
ATOM 978 O O . VAL A 1 118 ? -14.879 -7.732 15.279 1.00 88.31 118 VAL A O 1
ATOM 981 N N . GLU A 1 119 ? -16.427 -6.947 16.706 1.00 87.31 119 GLU A N 1
ATOM 982 C CA . GLU A 1 119 ? -17.567 -7.456 15.939 1.00 87.31 119 GLU A CA 1
ATOM 983 C C . GLU A 1 119 ? -17.638 -6.811 14.554 1.00 87.31 119 GLU A C 1
ATOM 985 O O . GLU A 1 119 ? -17.862 -7.494 13.548 1.00 87.31 119 GLU A O 1
ATOM 990 N N . PHE A 1 120 ? -17.328 -5.519 14.461 1.00 84.06 120 PHE A N 1
ATOM 991 C CA . PHE A 1 120 ? -17.243 -4.837 13.182 1.00 84.06 120 PHE A CA 1
ATOM 992 C C . PHE A 1 120 ? -16.131 -5.404 12.283 1.00 84.06 120 PHE A C 1
ATOM 994 O O . PHE A 1 120 ? -16.359 -5.668 11.096 1.00 84.06 120 PHE A O 1
ATOM 1001 N N . CYS A 1 121 ? -14.940 -5.651 12.836 1.00 84.69 121 CYS A N 1
ATOM 1002 C CA . CYS A 1 121 ? -13.840 -6.285 12.108 1.00 84.69 121 CYS A CA 1
ATOM 1003 C C . CYS A 1 121 ? -14.235 -7.664 11.561 1.00 84.69 121 CYS A C 1
ATOM 1005 O O . CYS A 1 121 ? -13.914 -7.989 10.414 1.00 84.69 121 CYS A O 1
ATOM 1007 N N . LYS A 1 122 ? -14.959 -8.473 12.347 1.00 84.00 122 LYS A N 1
ATOM 1008 C CA . LYS A 1 122 ? -15.473 -9.782 11.907 1.00 84.00 122 LYS A CA 1
ATOM 1009 C C . LYS A 1 122 ? -16.485 -9.640 10.772 1.00 84.00 122 LYS A C 1
ATOM 1011 O O . LYS A 1 122 ? -16.383 -10.357 9.777 1.00 84.00 122 LYS A O 1
ATOM 1016 N N . LEU A 1 123 ? -17.417 -8.692 10.888 1.00 83.25 123 LEU A N 1
ATOM 1017 C CA . LEU A 1 123 ? -18.426 -8.430 9.861 1.00 83.25 123 LEU A CA 1
ATOM 1018 C C . LEU A 1 123 ? -17.780 -8.043 8.524 1.00 83.25 123 LEU A C 1
ATOM 1020 O O . LEU A 1 123 ? -18.190 -8.529 7.470 1.00 83.25 123 LEU A O 1
ATOM 1024 N N . ARG A 1 124 ? -16.742 -7.200 8.558 1.00 78.00 124 ARG A N 1
ATOM 1025 C CA . ARG A 1 124 ? -16.028 -6.766 7.347 1.00 78.00 124 ARG A CA 1
ATOM 1026 C C . ARG A 1 124 ? -15.126 -7.835 6.755 1.00 78.00 124 ARG A C 1
ATOM 1028 O O . ARG A 1 124 ? -15.059 -7.924 5.532 1.00 78.00 124 ARG A O 1
ATOM 1035 N N . ARG A 1 125 ? -14.542 -8.708 7.578 1.00 72.38 125 ARG A N 1
ATOM 1036 C CA . ARG A 1 125 ? -13.841 -9.909 7.101 1.00 72.38 125 ARG A CA 1
ATOM 1037 C C . ARG A 1 125 ? -14.754 -10.819 6.274 1.00 72.38 125 ARG A C 1
ATOM 1039 O O . ARG A 1 125 ? -14.303 -11.412 5.313 1.00 72.38 125 ARG A O 1
ATOM 1046 N N . GLY A 1 126 ? -16.054 -10.890 6.563 1.00 61.38 126 GLY A N 1
ATOM 1047 C CA . GLY A 1 126 ? -16.996 -11.640 5.717 1.00 61.38 126 GLY A CA 1
ATOM 1048 C C . GLY A 1 126 ? -17.053 -11.162 4.254 1.00 61.38 126 GLY A C 1
ATOM 1049 O O . GLY A 1 126 ? -17.424 -11.933 3.374 1.00 61.38 126 GLY A O 1
ATOM 1050 N N . ALA A 1 127 ? -16.657 -9.912 3.988 1.00 59.31 127 ALA A N 1
ATOM 1051 C CA . ALA A 1 127 ? -16.587 -9.305 2.658 1.00 59.31 127 ALA A CA 1
ATOM 1052 C C . ALA A 1 127 ? -15.146 -9.146 2.125 1.00 59.31 127 ALA A C 1
ATOM 1054 O O . ALA A 1 127 ? -14.968 -8.755 0.972 1.00 59.31 127 ALA A O 1
ATOM 1055 N N . ALA A 1 128 ? -14.131 -9.434 2.944 1.00 64.38 128 ALA A N 1
ATOM 1056 C CA . ALA A 1 128 ? -12.720 -9.210 2.651 1.00 64.38 128 ALA A CA 1
ATOM 1057 C C . ALA A 1 128 ? -11.915 -10.496 2.859 1.00 64.38 128 ALA A C 1
ATOM 1059 O O . ALA A 1 128 ? -12.026 -11.139 3.895 1.00 64.38 128 ALA A O 1
ATOM 1060 N N . GLN A 1 129 ? -11.064 -10.868 1.902 1.00 69.12 129 GLN A N 1
ATOM 1061 C CA . GLN A 1 129 ? -10.205 -12.047 2.073 1.00 69.12 129 GLN A CA 1
ATOM 1062 C C . GLN A 1 129 ? -9.142 -11.832 3.165 1.00 69.12 129 GLN A C 1
ATOM 1064 O O . GLN A 1 129 ? -8.775 -12.785 3.851 1.00 69.12 129 GLN A O 1
ATOM 1069 N N . ASP A 1 130 ? -8.734 -10.577 3.387 1.00 74.56 130 ASP A N 1
ATOM 1070 C CA . ASP A 1 130 ? -7.692 -10.200 4.336 1.00 74.56 130 ASP A CA 1
ATOM 1071 C C . ASP A 1 130 ? -8.233 -9.470 5.575 1.00 74.56 130 ASP A C 1
ATOM 1073 O O . ASP A 1 130 ? -9.128 -8.616 5.533 1.00 74.56 130 ASP A O 1
ATOM 1077 N N . THR A 1 131 ? -7.637 -9.798 6.717 1.00 85.88 131 THR A N 1
ATOM 1078 C CA . THR A 1 131 ? -7.859 -9.116 7.994 1.00 85.88 131 THR A CA 1
ATOM 1079 C C . THR A 1 131 ? -7.063 -7.811 8.058 1.00 85.88 131 THR A C 1
ATOM 1081 O O . THR A 1 131 ? -6.031 -7.676 7.407 1.00 85.88 131 THR A O 1
ATOM 1084 N N . LEU A 1 132 ? -7.476 -6.852 8.891 1.00 87.00 132 LEU A N 1
ATOM 1085 C CA . LEU A 1 132 ? -6.679 -5.635 9.090 1.00 87.00 132 LEU A CA 1
ATOM 1086 C C . LEU A 1 132 ? -5.259 -5.945 9.608 1.00 87.00 132 LEU A C 1
ATOM 1088 O O . LEU A 1 132 ? -4.306 -5.280 9.220 1.00 87.00 132 LEU A O 1
ATOM 1092 N N . GLU A 1 133 ? -5.105 -6.995 10.420 1.00 89.00 133 GLU A N 1
ATOM 1093 C CA . GLU A 1 133 ? -3.797 -7.479 10.879 1.00 89.00 133 GLU A CA 1
ATOM 1094 C C . GLU A 1 133 ? -2.917 -7.946 9.720 1.00 89.00 133 GLU A C 1
ATOM 1096 O O . GLU A 1 133 ? -1.775 -7.508 9.611 1.00 89.00 133 GLU A O 1
ATOM 1101 N N . THR A 1 134 ? -3.455 -8.792 8.839 1.00 87.31 134 THR A N 1
ATOM 1102 C CA . THR A 1 134 ? -2.715 -9.313 7.683 1.00 87.31 134 THR A CA 1
ATOM 1103 C C . THR A 1 134 ? -2.350 -8.199 6.711 1.00 87.31 134 THR A C 1
ATOM 1105 O O . THR A 1 134 ? -1.234 -8.197 6.208 1.00 87.31 134 THR A O 1
ATOM 1108 N N . LEU A 1 135 ? -3.230 -7.212 6.511 1.00 87.44 135 LEU A N 1
ATOM 1109 C CA . LEU A 1 135 ? -2.951 -6.042 5.670 1.00 87.44 135 LEU A CA 1
ATOM 1110 C C . LEU A 1 135 ? -1.825 -5.164 6.236 1.00 87.44 135 LEU A C 1
ATOM 1112 O O . LEU A 1 135 ? -0.992 -4.686 5.471 1.00 87.44 135 LEU A O 1
ATOM 1116 N N . LEU A 1 136 ? -1.761 -4.983 7.561 1.00 90.19 136 LEU A N 1
ATOM 1117 C CA . LEU A 1 136 ? -0.633 -4.310 8.218 1.00 90.19 136 LEU A CA 1
ATOM 1118 C C . LEU A 1 136 ? 0.660 -5.128 8.132 1.00 90.19 136 LEU A C 1
ATOM 1120 O O . LEU A 1 136 ? 1.746 -4.566 8.093 1.00 90.19 136 LEU A O 1
ATOM 1124 N N . ASP A 1 137 ? 0.565 -6.453 8.112 1.00 89.56 137 ASP A N 1
ATOM 1125 C CA . ASP A 1 137 ? 1.741 -7.316 8.043 1.00 89.56 137 ASP A CA 1
ATOM 1126 C C . ASP A 1 137 ? 2.297 -7.430 6.607 1.00 89.56 137 ASP A C 1
ATOM 1128 O O . ASP A 1 137 ? 3.475 -7.767 6.451 1.00 89.56 137 ASP A O 1
ATOM 1132 N N . LEU A 1 138 ? 1.522 -7.087 5.566 1.00 85.31 138 LEU A N 1
ATOM 1133 C CA . LEU A 1 138 ? 1.940 -7.175 4.155 1.00 85.31 138 LEU A CA 1
ATOM 1134 C C . LEU A 1 138 ? 3.309 -6.528 3.870 1.00 85.31 138 LEU A C 1
ATOM 1136 O O . LEU A 1 138 ? 4.163 -7.214 3.315 1.00 85.31 138 LEU A O 1
ATOM 1140 N N . PRO A 1 139 ? 3.600 -5.278 4.282 1.00 84.19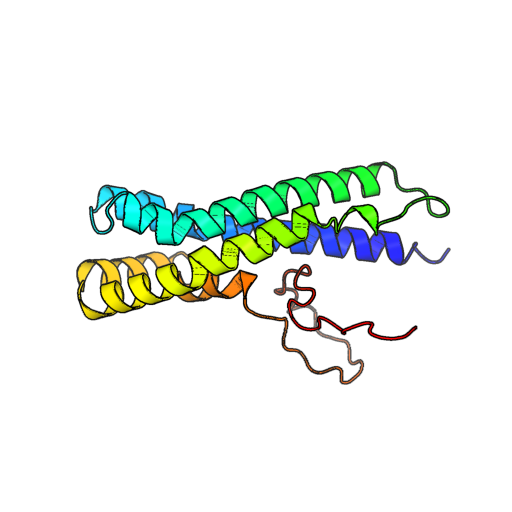 139 PRO A N 1
ATOM 1141 C CA . PRO A 1 139 ? 4.889 -4.652 3.965 1.00 84.19 139 PRO A CA 1
ATOM 1142 C C . PRO A 1 139 ? 6.063 -5.215 4.775 1.00 84.19 139 PRO A C 1
ATOM 1144 O O . PRO A 1 139 ? 7.224 -4.938 4.484 1.00 84.19 139 PRO A O 1
ATOM 1147 N N . THR A 1 140 ? 5.768 -5.974 5.834 1.00 79.81 140 THR A N 1
ATOM 1148 C CA . THR A 1 140 ? 6.763 -6.509 6.778 1.00 79.81 140 THR A CA 1
ATOM 1149 C C . THR A 1 140 ? 7.053 -7.991 6.572 1.00 79.81 140 THR A C 1
ATOM 1151 O O . THR A 1 140 ? 8.076 -8.501 7.036 1.00 79.81 140 THR A O 1
ATOM 1154 N N . THR A 1 141 ? 6.163 -8.696 5.877 1.00 67.62 141 THR A N 1
ATOM 1155 C CA . THR A 1 141 ? 6.274 -10.128 5.630 1.00 67.62 141 THR A CA 1
ATOM 1156 C C . THR A 1 141 ? 7.182 -10.357 4.433 1.00 67.62 141 THR A C 1
ATOM 1158 O O . THR A 1 141 ? 6.761 -10.266 3.294 1.00 67.62 141 THR A O 1
ATOM 1161 N N . ALA A 1 142 ? 8.456 -10.684 4.672 1.00 51.03 142 ALA A N 1
ATOM 1162 C CA . ALA A 1 142 ? 9.301 -11.248 3.619 1.00 51.03 142 ALA A CA 1
ATOM 1163 C C . ALA A 1 142 ? 8.595 -12.475 2.997 1.00 51.03 142 ALA A C 1
ATOM 1165 O O . ALA A 1 142 ? 8.029 -13.265 3.764 1.00 51.03 142 ALA A O 1
ATOM 1166 N N . PRO A 1 143 ? 8.645 -12.703 1.667 1.00 47.44 143 PRO A N 1
ATOM 1167 C CA . PRO A 1 143 ? 8.152 -13.931 1.073 1.00 47.44 143 PRO A CA 1
ATOM 1168 C C . PRO A 1 143 ? 9.067 -15.015 1.621 1.00 47.44 143 PRO A C 1
ATOM 1170 O O . PRO A 1 143 ? 10.236 -15.132 1.252 1.00 47.44 143 PRO A O 1
ATOM 1173 N N . THR A 1 144 ? 8.574 -15.734 2.618 1.00 35.94 144 THR A N 1
ATOM 1174 C CA . THR A 1 144 ? 9.348 -16.764 3.288 1.00 35.94 144 THR A CA 1
ATOM 1175 C C . THR A 1 144 ? 9.089 -18.042 2.516 1.00 35.94 144 THR A C 1
ATOM 1177 O O . THR A 1 144 ? 8.310 -18.878 2.954 1.00 35.94 144 THR A O 1
ATOM 1180 N N . GLU A 1 145 ? 9.708 -18.180 1.344 1.00 32.38 145 GLU A N 1
ATOM 1181 C CA . GLU A 1 145 ? 9.799 -19.482 0.693 1.00 32.38 145 GLU A CA 1
ATOM 1182 C C . GLU A 1 145 ? 11.272 -19.911 0.599 1.00 32.38 145 GLU A C 1
ATOM 1184 O O . GLU A 1 145 ? 12.118 -19.157 0.105 1.00 32.38 145 GLU A O 1
ATOM 1189 N N . PRO A 1 146 ? 11.627 -21.092 1.139 1.00 35.75 146 PRO A N 1
ATOM 1190 C CA . PRO A 1 146 ? 12.977 -21.614 1.053 1.00 35.75 146 PRO A CA 1
ATOM 1191 C C . PRO A 1 146 ? 13.282 -22.014 -0.393 1.00 35.75 146 PRO A C 1
ATOM 1193 O O . PRO A 1 146 ? 12.540 -22.763 -1.022 1.00 35.75 146 PRO A O 1
ATOM 1196 N N . LEU A 1 147 ? 14.419 -21.541 -0.901 1.00 35.97 147 LEU A N 1
ATOM 1197 C CA . LEU A 1 147 ? 15.023 -21.962 -2.164 1.00 35.97 147 LEU A CA 1
ATOM 1198 C C . LEU A 1 147 ? 15.210 -23.493 -2.195 1.00 35.97 147 LEU A C 1
ATOM 1200 O O . LEU A 1 147 ? 16.244 -24.002 -1.765 1.00 35.97 147 LEU A O 1
ATOM 1204 N N . ALA A 1 148 ? 14.229 -24.230 -2.716 1.00 34.12 148 ALA A N 1
ATOM 1205 C CA . ALA A 1 148 ? 14.330 -25.667 -2.953 1.00 34.12 148 ALA A CA 1
ATOM 1206 C C . ALA A 1 148 ? 13.548 -26.105 -4.209 1.00 34.12 148 ALA A C 1
ATOM 1208 O O . ALA A 1 148 ? 12.547 -26.794 -4.105 1.00 34.12 148 ALA A O 1
ATOM 1209 N N . GLN A 1 149 ? 14.092 -25.743 -5.382 1.00 32.72 149 GLN A N 1
ATOM 1210 C CA . GLN A 1 149 ? 14.047 -26.463 -6.675 1.00 32.72 149 GLN A CA 1
ATOM 1211 C C . GLN A 1 149 ? 12.691 -26.819 -7.351 1.00 32.72 149 GLN A C 1
ATOM 1213 O O . GLN A 1 149 ? 11.634 -26.803 -6.733 1.00 32.72 149 GLN A O 1
ATOM 1218 N N . PRO A 1 150 ? 12.695 -27.060 -8.686 1.00 46.56 150 PRO A N 1
ATOM 1219 C CA . PRO A 1 150 ? 11.545 -26.805 -9.540 1.00 46.56 150 PRO A CA 1
ATOM 1220 C C . PRO A 1 150 ? 10.653 -28.037 -9.702 1.00 46.56 150 PRO A C 1
ATOM 1222 O O . PRO A 1 150 ? 11.083 -29.079 -10.191 1.00 46.56 150 PRO A O 1
ATOM 1225 N N . ALA A 1 151 ? 9.370 -27.869 -9.403 1.00 28.20 151 ALA A N 1
ATOM 1226 C CA . ALA A 1 151 ? 8.316 -28.719 -9.931 1.00 28.20 151 ALA A CA 1
ATOM 1227 C C . ALA A 1 151 ? 7.102 -27.843 -10.263 1.00 28.20 151 ALA A C 1
ATOM 1229 O O . ALA A 1 151 ? 6.308 -27.487 -9.401 1.00 28.20 151 ALA A O 1
ATOM 1230 N N . MET A 1 152 ? 6.952 -27.499 -11.541 1.00 27.55 152 MET A N 1
ATOM 1231 C CA . MET A 1 152 ? 5.608 -27.334 -12.101 1.00 27.55 152 MET A CA 1
ATOM 1232 C C . MET A 1 152 ? 4.984 -28.740 -12.193 1.00 27.55 152 MET A C 1
ATOM 1234 O O . MET A 1 152 ? 5.745 -29.672 -12.470 1.00 27.55 152 MET A O 1
ATOM 1238 N N . PRO A 1 153 ? 3.658 -28.943 -12.038 1.00 46.41 153 PRO A N 1
ATOM 1239 C CA . PRO A 1 153 ? 2.599 -27.976 -12.348 1.00 46.41 153 PRO A CA 1
ATOM 1240 C C . PRO A 1 153 ? 1.419 -27.940 -11.345 1.00 46.41 153 PRO A C 1
ATOM 1242 O O . PRO A 1 153 ? 0.890 -28.971 -10.947 1.00 46.41 153 PRO A O 1
ATOM 1245 N N . SER A 1 154 ? 0.887 -26.755 -11.037 1.00 27.12 154 SER A N 1
ATOM 1246 C CA . SER A 1 154 ? -0.570 -26.536 -10.952 1.00 27.12 154 SER A CA 1
ATOM 1247 C C . SER A 1 154 ? -0.877 -25.041 -10.860 1.00 27.12 154 SER A C 1
ATOM 1249 O O . SER A 1 154 ? -0.210 -24.271 -10.177 1.00 27.12 154 SER A O 1
ATOM 1251 N N . LEU A 1 155 ? -1.874 -24.628 -11.630 1.00 35.00 155 LEU A N 1
ATOM 1252 C CA . LEU A 1 155 ? -2.144 -23.253 -12.034 1.00 35.00 155 LEU A CA 1
ATOM 1253 C C . LEU A 1 155 ? -3.023 -22.514 -11.008 1.00 35.00 155 LEU A C 1
ATOM 1255 O O . LEU A 1 155 ? -4.070 -21.992 -11.375 1.00 35.00 155 LEU A O 1
ATOM 1259 N N . HIS A 1 156 ? -2.650 -22.523 -9.722 1.00 30.67 156 HIS A N 1
ATOM 1260 C CA . HIS A 1 156 ? -3.533 -21.980 -8.677 1.00 30.67 156 HIS A CA 1
ATOM 1261 C C . HIS A 1 156 ? -2.911 -21.097 -7.592 1.00 30.67 156 HIS A C 1
ATOM 1263 O O . HIS A 1 156 ? -3.659 -20.624 -6.742 1.00 30.67 156 HIS A O 1
ATOM 1269 N N . TRP A 1 157 ? -1.613 -20.783 -7.630 1.00 30.08 157 TRP A N 1
ATOM 1270 C CA . TRP A 1 157 ? -1.000 -19.951 -6.585 1.00 30.08 157 TRP A CA 1
ATOM 1271 C C . TRP A 1 157 ? -0.050 -18.903 -7.170 1.00 30.08 157 TRP A C 1
ATOM 1273 O O . TRP A 1 157 ? 1.147 -19.123 -7.292 1.00 30.08 157 TRP A O 1
ATOM 1283 N N . TYR A 1 158 ? -0.610 -17.746 -7.517 1.00 31.45 158 TYR A N 1
ATOM 1284 C CA . TYR A 1 158 ? 0.125 -16.487 -7.646 1.00 31.45 158 TYR A CA 1
ATOM 1285 C C . TYR A 1 158 ? -0.577 -15.461 -6.758 1.00 31.45 158 TYR A C 1
ATOM 1287 O O . TYR A 1 158 ? -1.328 -14.623 -7.235 1.00 31.45 158 TYR A O 1
ATOM 1295 N N . HIS A 1 159 ? -0.401 -15.590 -5.444 1.00 36.56 159 HIS A N 1
ATOM 1296 C CA . HIS A 1 159 ? -0.735 -14.551 -4.466 1.00 36.56 159 HIS A CA 1
ATOM 1297 C C . HIS A 1 159 ? 0.513 -14.298 -3.627 1.00 36.56 159 HIS A C 1
ATOM 1299 O O . HIS A 1 159 ? 0.633 -14.746 -2.492 1.00 36.56 159 HIS A O 1
ATOM 1305 N N . ALA A 1 160 ? 1.487 -13.637 -4.241 1.00 35.09 160 ALA A N 1
ATOM 1306 C CA . ALA A 1 160 ? 2.608 -13.044 -3.534 1.00 35.09 160 ALA A CA 1
ATOM 1307 C C . ALA A 1 160 ? 3.097 -11.864 -4.375 1.00 35.09 160 ALA A C 1
ATOM 1309 O O . ALA A 1 160 ? 3.719 -12.051 -5.421 1.00 35.09 160 ALA A O 1
ATOM 1310 N N . GLY A 1 161 ? 2.744 -10.655 -3.933 1.00 36.97 161 GLY A N 1
ATOM 1311 C CA . GLY A 1 161 ? 3.252 -9.406 -4.488 1.00 36.97 161 GLY A CA 1
ATOM 1312 C C . GLY A 1 161 ? 4.777 -9.444 -4.514 1.00 36.97 161 GLY A C 1
ATOM 1313 O O . GLY A 1 161 ? 5.418 -9.710 -3.498 1.00 36.97 161 GLY A O 1
ATOM 1314 N N . ALA A 1 162 ? 5.365 -9.231 -5.685 1.00 39.47 162 ALA A N 1
ATOM 1315 C CA . ALA A 1 162 ? 6.792 -9.351 -5.904 1.00 39.47 162 ALA A CA 1
ATOM 1316 C C . ALA A 1 162 ? 7.465 -7.981 -5.828 1.00 39.47 162 ALA A C 1
ATOM 1318 O O . ALA A 1 162 ? 8.213 -7.637 -6.727 1.00 39.47 162 ALA A O 1
ATOM 1319 N N . ILE A 1 163 ? 7.275 -7.238 -4.735 1.00 44.28 163 ILE A N 1
ATOM 1320 C CA . ILE A 1 163 ? 8.287 -6.295 -4.235 1.00 44.28 163 ILE A CA 1
ATOM 1321 C C . ILE A 1 163 ? 8.384 -6.477 -2.733 1.00 44.28 163 ILE A C 1
ATOM 1323 O O . ILE A 1 163 ? 7.878 -5.711 -1.925 1.00 44.28 163 ILE A O 1
ATOM 1327 N N . ILE A 1 164 ? 9.063 -7.551 -2.356 1.00 42.16 164 ILE A N 1
ATOM 1328 C CA . ILE A 1 164 ? 9.567 -7.699 -1.002 1.00 42.16 164 ILE A CA 1
ATOM 1329 C C . ILE A 1 164 ? 11.032 -8.101 -1.121 1.00 42.16 164 ILE A C 1
ATOM 1331 O O . ILE A 1 164 ? 11.432 -9.245 -0.910 1.00 42.16 164 ILE A O 1
ATOM 1335 N N . MET A 1 165 ? 11.851 -7.137 -1.544 1.00 40.84 165 MET A N 1
ATOM 1336 C CA . MET A 1 165 ? 13.301 -7.253 -1.459 1.00 40.84 165 MET A CA 1
ATOM 1337 C C . MET A 1 165 ? 13.775 -6.634 -0.140 1.00 40.84 165 MET A C 1
ATOM 1339 O O . MET A 1 165 ? 13.915 -5.430 -0.008 1.00 40.84 165 MET A O 1
ATOM 1343 N N . PHE A 1 166 ? 13.988 -7.519 0.838 1.00 34.41 166 PHE A N 1
ATOM 1344 C CA . PHE A 1 166 ? 14.932 -7.432 1.961 1.00 34.41 166 PHE A CA 1
ATOM 1345 C C . PHE A 1 166 ? 15.221 -6.057 2.608 1.00 34.41 166 PHE A C 1
ATOM 1347 O O . PHE A 1 166 ? 16.138 -5.365 2.168 1.00 34.41 166 PHE A O 1
ATOM 1354 N N . PRO A 1 167 ? 14.725 -5.797 3.833 1.00 35.34 167 PRO A N 1
ATOM 1355 C CA . PRO A 1 167 ? 15.383 -4.887 4.760 1.00 35.34 167 PRO A CA 1
ATOM 1356 C C . PRO A 1 167 ? 16.230 -5.696 5.754 1.00 35.34 167 PRO A C 1
ATOM 1358 O O . PRO A 1 167 ? 15.955 -5.702 6.952 1.00 35.34 167 PRO A O 1
ATOM 1361 N N . ARG A 1 168 ? 17.242 -6.460 5.300 1.00 37.22 168 ARG A N 1
ATOM 1362 C CA . ARG A 1 168 ? 18.207 -7.057 6.253 1.00 37.22 168 ARG A CA 1
ATOM 1363 C C . ARG A 1 168 ? 19.533 -7.556 5.675 1.00 37.22 168 ARG A C 1
ATOM 1365 O O . ARG A 1 168 ? 19.902 -8.705 5.885 1.00 37.22 168 ARG A O 1
ATOM 1372 N N . GLN A 1 169 ? 20.323 -6.677 5.063 1.00 33.09 169 GLN A N 1
ATOM 1373 C CA . GLN A 1 169 ? 21.784 -6.753 5.207 1.00 33.09 169 GLN A CA 1
ATOM 1374 C C . GLN A 1 169 ? 22.438 -5.418 4.825 1.00 33.09 169 GLN A C 1
ATOM 1376 O O . GLN A 1 169 ? 22.947 -5.239 3.724 1.00 33.09 169 GLN A O 1
ATOM 1381 N N . ARG A 1 170 ? 22.545 -4.508 5.806 1.00 36.28 170 ARG A N 1
ATOM 1382 C CA . ARG A 1 170 ? 23.737 -3.655 5.912 1.00 36.28 170 ARG A CA 1
ATOM 1383 C C . ARG A 1 170 ? 24.947 -4.592 5.999 1.00 36.28 170 ARG A C 1
ATOM 1385 O O . ARG A 1 170 ? 25.392 -4.947 7.092 1.00 36.28 170 ARG A O 1
ATOM 1392 N N . ARG A 1 171 ? 25.495 -5.019 4.860 1.00 31.89 171 ARG A N 1
ATOM 1393 C CA . ARG A 1 171 ? 26.904 -5.395 4.830 1.00 31.89 171 ARG A CA 1
ATOM 1394 C C . ARG A 1 171 ? 27.671 -4.099 5.011 1.00 31.89 171 ARG A C 1
ATOM 1396 O O . ARG A 1 171 ? 27.755 -3.268 4.118 1.00 31.89 171 ARG A O 1
ATOM 1403 N N . ARG A 1 172 ? 28.199 -3.940 6.225 1.00 35.12 172 ARG A N 1
ATOM 1404 C CA . ARG A 1 172 ? 29.407 -3.164 6.471 1.00 35.12 172 ARG A CA 1
ATOM 1405 C C . ARG A 1 172 ? 30.419 -3.530 5.385 1.00 35.12 172 ARG A C 1
ATOM 1407 O O . ARG A 1 172 ? 31.059 -4.572 5.486 1.00 35.12 172 ARG A O 1
ATOM 1414 N N . SER A 1 173 ? 30.594 -2.667 4.399 1.00 28.78 173 SER A N 1
ATOM 1415 C CA . SER A 1 173 ? 31.838 -2.606 3.642 1.00 28.78 173 SER A CA 1
ATOM 1416 C C . SER A 1 173 ? 32.770 -1.672 4.403 1.00 28.78 173 SER A C 1
ATOM 1418 O O . SER A 1 173 ? 33.020 -0.539 4.018 1.00 28.78 173 SER A O 1
ATOM 1420 N N . VAL A 1 174 ? 33.242 -2.162 5.552 1.00 37.91 174 VAL A N 1
ATOM 1421 C CA . VAL A 1 174 ? 34.619 -1.889 5.948 1.00 37.91 174 VAL A CA 1
ATOM 1422 C C . VAL A 1 174 ? 35.432 -2.806 5.056 1.00 37.91 174 VAL A C 1
ATOM 1424 O O . VAL A 1 174 ? 35.345 -4.016 5.232 1.00 37.91 174 VAL A O 1
ATOM 1427 N N . LEU A 1 175 ? 36.160 -2.247 4.098 1.00 32.25 175 LEU A N 1
ATOM 1428 C CA . LEU A 1 175 ? 37.465 -2.727 3.654 1.00 32.25 175 LEU A CA 1
ATOM 1429 C C . LEU A 1 175 ? 38.076 -1.641 2.760 1.00 32.25 175 LEU A C 1
ATOM 1431 O O . LEU A 1 175 ? 37.454 -1.191 1.806 1.00 32.25 175 LEU A O 1
ATOM 1435 N N . ARG A 1 176 ? 39.248 -1.217 3.234 1.00 33.44 176 ARG A N 1
ATOM 1436 C CA . ARG A 1 176 ? 40.277 -0.311 2.709 1.00 33.44 176 ARG A CA 1
ATOM 1437 C C . ARG A 1 176 ? 40.279 -0.026 1.213 1.00 33.44 176 ARG A C 1
ATOM 1439 O O . ARG A 1 176 ? 40.190 -1.001 0.440 1.00 33.44 176 ARG A O 1
#

Sequence (176 aa):
TECDIRFRLTEGLLHSECEYRRALGSAKELYGGAFRKLMCLDEEEHRLLFGGLDLLQATSKELCTQIQAILENWDQEKTQLGGLFSEELWEKYEEYQEFYRPARQLLREKNATDDEFVEFCKLRRGAAQDTLETLLDLPTTAPTEPLAQPAMPSLHWYHAGAIIMFPRQRRRSVLR

Secondary structure (DSSP, 8-state):
----HHHHHHHHHHHHHHHHHHHHHHHIIIIIHHHHHHTSS-HHHHHHHHHHHHHHHHHHHHHHHHHHHHHHT--TTT---GGGS-HHHHHHHHHHHHHHHHHHHHHHHHHHH-HHHHHHHHHHHTT-SS-HHHHHHTTT--------------TT-----S----S---------

Radius of gyration: 19.15 Å; chains: 1; bounding box: 59×40×56 Å

Organism: NCBI:txid170555